Protein AF-A0A371KQ39-F1 (afdb_monomer_lite)

Sequence (177 aa):
FTDAGMAIGRGLGEDGTPTSEPMRIPPHLLPFHVGRFAKSGAGKSVALENDALSLYDQTNGPVFIIDSKGGNFPENYMRAHAKRFGTDDLEENVLHFSVPDILPGFAFFDITPALEDGVRRVDAIQDKADHYEELIKLVMGPERYEDAIASPTLIKYLIKAMYDEEYGLENGHFRQD

Structure (mmCIF, N/CA/C/O backbone):
data_AF-A0A371KQ39-F1
#
_entry.id   AF-A0A371KQ39-F1
#
loop_
_atom_site.group_PDB
_atom_site.id
_atom_site.type_symbol
_atom_site.label_atom_id
_atom_site.label_alt_id
_atom_site.label_comp_id
_atom_site.label_asym_id
_atom_site.label_entity_id
_atom_site.label_seq_id
_atom_site.pdbx_PDB_ins_code
_atom_site.Cartn_x
_atom_site.Cartn_y
_atom_site.Cartn_z
_atom_site.occupancy
_atom_site.B_iso_or_equiv
_atom_site.auth_seq_id
_atom_site.auth_comp_id
_atom_site.auth_asym_id
_atom_site.auth_atom_id
_atom_site.pdbx_PDB_model_num
ATOM 1 N N . PHE A 1 1 ? 16.339 -14.442 -11.671 1.00 63.28 1 PHE A N 1
ATOM 2 C CA . PHE A 1 1 ? 15.797 -13.067 -11.776 1.00 63.28 1 PHE A CA 1
ATOM 3 C C . PHE A 1 1 ? 15.507 -12.664 -13.228 1.00 63.28 1 PHE A C 1
ATOM 5 O O . PHE A 1 1 ? 15.501 -11.477 -13.520 1.00 63.28 1 PHE A O 1
ATOM 12 N N . THR A 1 2 ? 15.269 -13.600 -14.152 1.00 60.72 2 THR A N 1
ATOM 13 C CA . THR A 1 2 ? 15.019 -13.300 -15.582 1.00 60.72 2 THR A CA 1
ATOM 14 C C . THR A 1 2 ? 13.705 -13.893 -16.097 1.00 60.72 2 THR A C 1
ATOM 16 O O . THR A 1 2 ? 13.354 -13.667 -17.247 1.00 60.72 2 THR A O 1
ATOM 19 N N . ASP A 1 3 ? 12.982 -14.625 -15.246 1.00 76.38 3 ASP A N 1
ATOM 20 C CA . ASP A 1 3 ? 11.687 -15.248 -15.549 1.00 76.38 3 ASP A CA 1
ATOM 21 C C . ASP A 1 3 ? 10.531 -14.322 -15.127 1.00 76.38 3 ASP A C 1
ATOM 23 O O . ASP A 1 3 ? 10.765 -13.160 -14.813 1.00 76.38 3 ASP A O 1
ATOM 27 N N . ALA A 1 4 ? 9.286 -14.803 -15.080 1.00 86.94 4 ALA A N 1
ATOM 28 C CA . ALA A 1 4 ? 8.119 -14.001 -14.693 1.00 86.94 4 ALA A CA 1
ATOM 29 C C . ALA A 1 4 ? 8.259 -13.311 -13.316 1.00 86.94 4 ALA A C 1
ATOM 31 O O . ALA A 1 4 ? 8.955 -13.793 -12.418 1.00 86.94 4 ALA A O 1
ATOM 32 N N . GLY A 1 5 ? 7.556 -12.187 -13.145 1.00 92.31 5 GLY A N 1
ATOM 33 C CA . GLY A 1 5 ? 7.478 -11.436 -11.890 1.00 92.31 5 GLY A CA 1
ATOM 34 C C . GLY A 1 5 ? 7.691 -9.929 -12.049 1.00 92.31 5 GLY A C 1
ATOM 35 O O . GLY A 1 5 ? 7.686 -9.392 -13.163 1.00 92.31 5 GLY A O 1
ATOM 36 N N . MET A 1 6 ? 7.905 -9.252 -10.917 1.00 95.56 6 MET A N 1
ATOM 37 C CA . MET A 1 6 ? 8.011 -7.792 -10.838 1.00 95.56 6 MET A CA 1
ATOM 38 C C . MET A 1 6 ? 9.330 -7.298 -11.430 1.00 95.56 6 MET A C 1
ATOM 40 O O . MET A 1 6 ? 10.397 -7.605 -10.899 1.00 95.56 6 MET A O 1
ATOM 44 N N . ALA A 1 7 ? 9.270 -6.527 -12.512 1.00 95.19 7 ALA A N 1
ATOM 45 C CA . ALA A 1 7 ? 10.435 -5.968 -13.187 1.00 95.19 7 ALA A CA 1
ATOM 46 C C . ALA A 1 7 ? 11.013 -4.783 -12.404 1.00 95.19 7 ALA A C 1
ATOM 48 O O . ALA A 1 7 ? 10.353 -3.765 -12.260 1.00 95.19 7 ALA A O 1
ATOM 49 N N . ILE A 1 8 ? 12.271 -4.885 -11.969 1.00 92.94 8 ILE A N 1
ATOM 50 C CA . ILE A 1 8 ? 12.935 -3.854 -11.147 1.00 92.94 8 ILE A CA 1
ATOM 51 C C . ILE A 1 8 ? 13.890 -2.947 -11.938 1.00 92.94 8 ILE A C 1
ATOM 53 O O . ILE A 1 8 ? 14.418 -1.979 -11.389 1.00 92.94 8 ILE A O 1
ATOM 57 N N . GLY A 1 9 ? 14.119 -3.256 -13.216 1.00 91.50 9 GLY A N 1
ATOM 58 C CA . GLY A 1 9 ? 15.015 -2.524 -14.111 1.00 91.50 9 GLY A CA 1
ATOM 59 C C . GLY A 1 9 ? 15.760 -3.457 -15.062 1.00 91.50 9 GLY A C 1
ATOM 60 O O . GLY A 1 9 ? 15.581 -4.670 -15.018 1.00 91.50 9 GLY A O 1
ATOM 61 N N . ARG A 1 10 ? 16.603 -2.900 -15.932 1.00 91.94 10 ARG A N 1
ATOM 62 C CA . ARG A 1 10 ? 17.526 -3.678 -16.773 1.00 91.94 10 ARG A CA 1
ATOM 63 C C . ARG A 1 10 ? 18.893 -3.707 -16.104 1.00 91.94 10 ARG A C 1
ATOM 65 O O . ARG A 1 10 ? 19.334 -2.683 -15.585 1.00 91.94 10 ARG A O 1
ATOM 72 N N . GLY A 1 11 ? 19.537 -4.871 -16.105 1.00 89.25 11 GLY A N 1
ATOM 73 C CA . GLY A 1 11 ? 20.931 -4.967 -15.685 1.00 89.25 11 GLY A CA 1
ATOM 74 C C . GLY A 1 11 ? 21.816 -4.205 -16.667 1.00 89.25 11 GLY A C 1
ATOM 75 O O . GLY A 1 11 ? 21.416 -3.992 -17.810 1.00 89.25 11 GLY A O 1
ATOM 76 N N . LEU A 1 12 ? 23.003 -3.792 -16.235 1.00 92.19 12 LEU A N 1
ATOM 77 C CA . LEU A 1 12 ? 24.011 -3.217 -17.124 1.00 92.19 12 LEU A CA 1
ATOM 78 C C . LEU A 1 12 ? 25.116 -4.253 -17.335 1.00 92.19 12 LEU A C 1
ATOM 80 O O . LEU A 1 12 ? 25.619 -4.816 -16.361 1.00 92.19 12 LEU A O 1
ATOM 84 N N . GLY A 1 13 ? 25.451 -4.523 -18.597 1.00 85.62 13 GLY A N 1
ATOM 85 C CA . GLY A 1 13 ? 26.606 -5.331 -18.977 1.00 85.62 13 GLY A CA 1
ATOM 86 C C . GLY A 1 13 ? 27.928 -4.619 -18.684 1.00 85.62 13 GLY A C 1
ATOM 87 O O . GLY A 1 13 ? 27.950 -3.458 -18.272 1.00 85.62 13 GLY A O 1
ATOM 88 N N . GLU A 1 14 ? 29.047 -5.307 -18.916 1.00 87.25 14 GLU A N 1
ATOM 89 C CA . GLU A 1 14 ? 30.395 -4.757 -18.678 1.00 87.25 14 GLU A CA 1
ATOM 90 C C . GLU A 1 14 ? 30.692 -3.499 -19.511 1.00 87.25 14 GLU A C 1
ATOM 92 O O . GLU A 1 14 ? 31.458 -2.635 -19.091 1.00 87.25 14 GLU A O 1
ATOM 97 N N . ASP A 1 15 ? 30.051 -3.366 -20.668 1.00 91.88 15 ASP A N 1
ATOM 98 C CA . ASP A 1 15 ? 30.133 -2.212 -21.566 1.00 91.88 15 ASP A CA 1
ATOM 99 C C . ASP A 1 15 ? 29.104 -1.109 -21.242 1.00 91.88 15 ASP A C 1
ATOM 101 O O . ASP A 1 15 ? 28.996 -0.117 -21.964 1.00 91.88 15 ASP A O 1
ATOM 105 N N . GLY A 1 16 ? 28.333 -1.272 -20.163 1.00 90.06 16 GLY A N 1
ATOM 106 C CA . GLY A 1 16 ? 27.255 -0.367 -19.778 1.00 90.06 16 GLY A CA 1
ATOM 107 C C . GLY A 1 16 ? 25.990 -0.500 -20.629 1.00 90.06 16 GLY A C 1
ATOM 108 O O . GLY A 1 16 ? 25.068 0.300 -20.460 1.00 90.06 16 GLY A O 1
ATOM 109 N N . THR A 1 17 ? 25.904 -1.487 -21.528 1.00 93.50 17 THR A N 1
ATOM 110 C CA . THR A 1 17 ? 24.680 -1.725 -22.297 1.00 93.50 17 THR A CA 1
ATOM 111 C C . THR A 1 17 ? 23.607 -2.377 -21.420 1.00 93.50 17 THR A C 1
ATOM 113 O O . THR A 1 17 ? 23.896 -3.307 -20.660 1.00 93.50 17 THR A O 1
ATOM 116 N N . PRO A 1 18 ? 22.348 -1.904 -21.472 1.00 92.75 18 PRO A N 1
ATOM 117 C CA . PRO A 1 18 ? 21.262 -2.552 -20.754 1.00 92.75 18 PRO A CA 1
ATOM 118 C C . PRO A 1 18 ? 20.985 -3.962 -21.280 1.0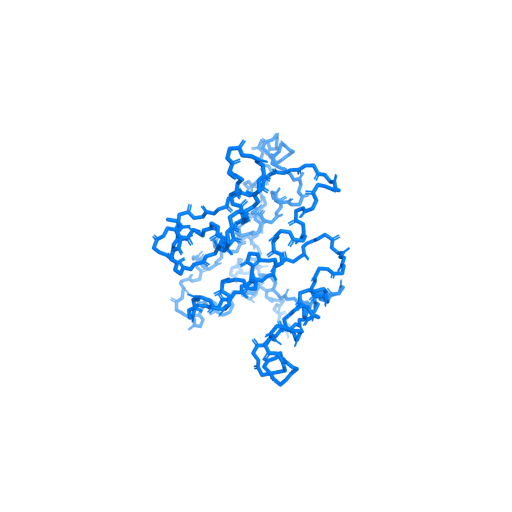0 92.75 18 PRO A C 1
ATOM 120 O O . PRO A 1 18 ? 20.956 -4.187 -22.490 1.00 92.75 18 PRO A O 1
ATOM 123 N N . THR A 1 19 ? 20.681 -4.896 -20.381 1.00 90.19 19 THR A N 1
ATOM 124 C CA . THR A 1 19 ? 20.224 -6.242 -20.745 1.00 90.19 19 THR A CA 1
ATOM 125 C C . THR A 1 19 ? 18.968 -6.185 -21.617 1.00 90.19 19 THR A C 1
ATOM 127 O O . THR A 1 19 ? 18.122 -5.295 -21.459 1.00 90.19 19 THR A O 1
ATOM 130 N N . SER A 1 20 ? 18.821 -7.151 -22.532 1.00 88.56 20 SER A N 1
ATOM 131 C CA . SER A 1 20 ? 17.666 -7.254 -23.441 1.00 88.56 20 SER A CA 1
ATOM 132 C C . SER A 1 20 ? 16.349 -7.490 -22.702 1.00 88.56 20 SER A C 1
ATOM 134 O O . SER A 1 20 ? 15.322 -6.950 -23.110 1.00 88.56 20 SER A O 1
ATOM 136 N N . GLU A 1 21 ? 16.404 -8.200 -21.578 1.00 89.12 21 GLU A N 1
ATOM 137 C CA . GLU A 1 21 ? 15.277 -8.430 -20.680 1.00 89.12 21 GLU A CA 1
ATOM 138 C C . GLU A 1 21 ? 15.481 -7.721 -19.337 1.00 89.12 21 GLU A C 1
ATOM 140 O O . GLU A 1 21 ? 16.623 -7.572 -18.879 1.00 89.12 21 GLU A O 1
ATOM 145 N N . PRO A 1 22 ? 14.401 -7.261 -18.685 1.00 91.88 22 PRO A N 1
ATOM 146 C CA . PRO A 1 22 ? 14.493 -6.702 -17.349 1.00 91.88 22 PRO A CA 1
ATOM 147 C C . PRO A 1 22 ? 14.792 -7.793 -16.314 1.00 91.88 22 PRO A C 1
ATOM 149 O O . PRO A 1 22 ? 14.323 -8.927 -16.407 1.00 91.88 22 PRO A O 1
ATOM 152 N N . MET A 1 23 ? 15.522 -7.410 -15.272 1.00 93.19 23 MET A N 1
ATOM 153 C CA . MET A 1 23 ? 15.632 -8.192 -14.051 1.00 93.19 23 MET A CA 1
ATOM 154 C C . MET A 1 23 ? 14.300 -8.163 -13.303 1.00 93.19 23 MET A C 1
ATOM 156 O O . MET A 1 23 ? 13.664 -7.111 -13.187 1.00 93.19 23 MET A O 1
ATOM 160 N N . ARG A 1 24 ? 13.887 -9.316 -12.780 1.00 94.25 24 ARG A N 1
ATOM 161 C CA . ARG A 1 24 ? 12.581 -9.521 -12.154 1.00 94.25 24 ARG A CA 1
ATOM 162 C C . ARG A 1 24 ? 12.684 -10.239 -10.819 1.00 94.25 24 ARG A C 1
ATOM 164 O O . ARG A 1 24 ? 13.401 -11.237 -10.708 1.00 94.25 24 ARG A O 1
ATOM 171 N N . ILE A 1 25 ? 11.935 -9.755 -9.831 1.00 94.38 25 ILE A N 1
ATOM 172 C CA . ILE A 1 25 ? 11.696 -10.456 -8.566 1.00 94.38 25 ILE A CA 1
ATOM 173 C C . ILE A 1 25 ? 10.601 -11.504 -8.813 1.00 94.38 25 ILE A C 1
ATOM 175 O O . ILE A 1 25 ? 9.491 -11.129 -9.201 1.00 94.38 25 ILE A O 1
ATOM 179 N N . PRO A 1 26 ? 10.890 -12.802 -8.618 1.00 93.62 26 PRO A N 1
ATOM 180 C CA . PRO A 1 26 ? 9.942 -13.863 -8.927 1.00 93.62 26 PRO A CA 1
ATOM 181 C C . PRO A 1 26 ? 8.759 -13.876 -7.941 1.00 93.62 26 PRO A C 1
ATOM 183 O O . PRO A 1 26 ? 8.940 -13.525 -6.771 1.00 93.62 26 PRO A O 1
ATOM 186 N N . PRO A 1 27 ? 7.566 -14.349 -8.358 1.00 92.62 27 PRO A N 1
ATOM 187 C CA . PRO A 1 27 ? 6.350 -14.279 -7.547 1.00 92.62 27 PRO A CA 1
ATOM 188 C C . PRO A 1 27 ? 6.466 -14.903 -6.156 1.00 92.62 27 PRO A C 1
ATOM 190 O O . PRO A 1 27 ? 5.963 -14.340 -5.192 1.00 92.62 27 PRO A O 1
ATOM 193 N N . HIS A 1 28 ? 7.189 -16.018 -6.022 1.00 91.81 28 HIS A N 1
ATOM 194 C CA . HIS A 1 28 ? 7.377 -16.695 -4.734 1.00 91.81 28 HIS A CA 1
ATOM 195 C C . HIS A 1 28 ? 8.197 -15.882 -3.716 1.00 91.81 28 HIS A C 1
ATOM 197 O O . HIS A 1 28 ? 8.205 -16.229 -2.539 1.00 91.81 28 HIS A O 1
ATOM 203 N N . LEU A 1 29 ? 8.881 -14.814 -4.148 1.00 94.06 29 LEU A N 1
ATOM 204 C CA . LEU A 1 29 ? 9.609 -13.905 -3.261 1.00 94.06 29 LEU A CA 1
ATOM 205 C C . LEU A 1 29 ? 8.830 -12.628 -2.917 1.00 94.06 29 LEU A C 1
ATOM 207 O O . LEU A 1 29 ? 9.181 -11.955 -1.953 1.00 94.06 29 LEU A O 1
ATOM 211 N N . LEU A 1 30 ? 7.766 -12.293 -3.654 1.00 92.69 30 LEU A N 1
ATOM 212 C CA . LEU A 1 30 ? 6.961 -11.091 -3.396 1.00 92.69 30 LEU A CA 1
ATOM 213 C C . LEU A 1 30 ? 6.287 -11.065 -2.006 1.00 92.69 30 LEU A C 1
ATOM 215 O O . LEU A 1 30 ? 6.197 -9.975 -1.437 1.00 92.69 30 LEU A O 1
ATOM 219 N N . PRO A 1 31 ? 5.886 -12.206 -1.399 1.00 94.19 31 PRO A N 1
ATOM 220 C CA . PRO A 1 31 ? 5.369 -12.220 -0.030 1.00 94.19 31 PRO A CA 1
ATOM 221 C C . PRO A 1 31 ? 6.365 -11.758 1.043 1.00 94.19 31 PRO A C 1
ATOM 223 O O . PRO A 1 31 ? 5.941 -11.435 2.145 1.00 94.19 31 PRO A O 1
ATOM 226 N N . PHE A 1 32 ? 7.669 -11.696 0.746 1.00 95.19 32 PHE A N 1
ATOM 227 C CA . PHE A 1 32 ? 8.685 -11.200 1.687 1.00 95.19 32 PHE A CA 1
ATOM 228 C C . PHE A 1 32 ? 8.832 -9.672 1.693 1.00 95.19 32 PHE A C 1
ATOM 230 O O . PHE A 1 32 ? 9.701 -9.151 2.389 1.00 95.19 32 PHE A O 1
ATOM 237 N N . HIS A 1 33 ? 7.962 -8.965 0.963 1.00 92.56 33 HIS A N 1
ATOM 238 C CA . HIS A 1 33 ? 7.931 -7.511 0.812 1.00 92.56 33 HIS A CA 1
ATOM 239 C C . HIS A 1 33 ? 9.173 -6.920 0.123 1.00 92.56 33 HIS A C 1
ATOM 241 O O . HIS A 1 33 ? 10.288 -7.430 0.193 1.00 92.56 33 HIS A O 1
ATOM 247 N N . VAL A 1 34 ? 8.979 -5.799 -0.575 1.00 91.94 34 VAL A N 1
ATOM 248 C CA . VAL A 1 34 ? 10.051 -5.093 -1.287 1.00 91.94 34 VAL A CA 1
ATOM 249 C C . VAL A 1 34 ? 10.041 -3.628 -0.876 1.00 91.94 34 VAL A C 1
ATOM 251 O O . VAL A 1 34 ? 9.014 -2.960 -0.950 1.00 91.94 34 VAL A O 1
ATOM 254 N N . GLY A 1 35 ? 11.199 -3.124 -0.450 1.00 93.62 35 GLY A N 1
ATOM 255 C CA . GLY A 1 35 ? 11.390 -1.720 -0.094 1.00 93.62 35 GLY A CA 1
ATOM 256 C C . GLY A 1 35 ? 12.200 -0.970 -1.150 1.00 93.62 35 GLY A C 1
ATOM 257 O O . GLY A 1 35 ? 13.293 -1.401 -1.516 1.00 93.62 35 GLY A O 1
ATOM 258 N N . ARG A 1 36 ? 11.699 0.187 -1.604 1.00 92.38 36 ARG A N 1
ATOM 259 C CA . ARG A 1 36 ? 12.414 1.096 -2.515 1.00 92.38 36 ARG A CA 1
ATOM 260 C C . ARG A 1 36 ? 12.684 2.433 -1.830 1.00 92.38 36 ARG A C 1
ATOM 262 O O . ARG A 1 36 ? 11.773 3.223 -1.593 1.00 92.38 36 ARG A O 1
ATOM 269 N N . PHE A 1 37 ? 13.958 2.723 -1.580 1.00 93.69 37 PHE A N 1
ATOM 270 C CA . PHE A 1 37 ? 14.392 3.928 -0.871 1.00 93.69 37 PHE A CA 1
ATOM 271 C C . PHE A 1 37 ? 15.183 4.848 -1.796 1.00 93.69 37 PHE A C 1
ATOM 273 O O . PHE A 1 37 ? 16.155 4.435 -2.419 1.00 93.69 37 PHE A O 1
ATOM 280 N N . ALA A 1 38 ? 14.771 6.111 -1.883 1.00 91.50 38 ALA A N 1
ATOM 281 C CA . ALA A 1 38 ? 15.504 7.149 -2.604 1.00 91.50 38 ALA A CA 1
ATOM 282 C C . ALA A 1 38 ? 15.029 8.546 -2.177 1.00 91.50 38 ALA A C 1
ATOM 284 O O . ALA A 1 38 ? 13.961 8.696 -1.576 1.00 91.50 38 ALA A O 1
ATOM 285 N N . LYS A 1 39 ? 15.775 9.593 -2.542 1.00 92.44 39 LYS A N 1
ATOM 286 C CA . LYS A 1 39 ? 15.379 10.995 -2.309 1.00 92.44 39 LYS A CA 1
ATOM 287 C C . LYS A 1 39 ? 14.216 11.428 -3.218 1.00 92.44 39 LYS A C 1
ATOM 289 O O . LYS A 1 39 ? 13.807 10.709 -4.135 1.00 92.44 39 LYS A O 1
ATOM 294 N N . SER A 1 40 ? 13.614 12.582 -2.935 1.00 88.00 40 SER A N 1
ATOM 295 C CA . SER A 1 40 ? 12.650 13.220 -3.847 1.00 88.00 40 SER A CA 1
ATOM 296 C C . SER A 1 40 ? 13.318 13.550 -5.185 1.00 88.00 40 SER A C 1
ATOM 298 O O . SER A 1 40 ? 14.496 13.888 -5.213 1.00 88.00 40 SER A O 1
ATOM 300 N N . GLY A 1 41 ? 12.587 13.400 -6.292 1.00 88.38 41 GLY A N 1
ATOM 301 C CA . GLY A 1 41 ? 13.122 13.596 -7.647 1.00 88.38 41 GLY A CA 1
ATOM 302 C C . GLY A 1 41 ? 13.917 12.413 -8.216 1.00 88.38 41 GLY A C 1
ATOM 303 O O . GLY A 1 41 ? 14.159 12.376 -9.413 1.00 88.38 41 GLY A O 1
ATOM 304 N N . ALA A 1 42 ? 14.247 11.394 -7.415 1.00 92.44 42 ALA A N 1
ATOM 305 C CA . ALA A 1 42 ? 15.012 10.223 -7.865 1.00 92.44 42 ALA A CA 1
ATOM 306 C C . ALA A 1 42 ? 14.179 9.163 -8.624 1.00 92.44 42 ALA A C 1
ATOM 308 O O . ALA A 1 42 ? 14.600 8.018 -8.741 1.00 92.44 42 ALA A O 1
ATOM 309 N N . GLY A 1 43 ? 12.969 9.506 -9.080 1.00 91.12 43 GLY A N 1
ATOM 310 C CA . GLY A 1 43 ? 12.146 8.610 -9.902 1.00 91.12 43 GLY A CA 1
ATOM 311 C C . GLY A 1 43 ? 11.411 7.482 -9.166 1.00 91.12 43 GLY A C 1
ATOM 312 O O . GLY A 1 43 ? 10.949 6.556 -9.821 1.00 91.12 43 GLY A O 1
ATOM 313 N N . LYS A 1 44 ? 11.249 7.539 -7.833 1.00 92.38 44 LYS A N 1
ATOM 314 C CA . LYS A 1 44 ? 10.516 6.499 -7.071 1.00 92.38 44 LYS A CA 1
ATOM 315 C C . LYS A 1 44 ? 9.112 6.223 -7.614 1.00 92.38 44 LYS A C 1
ATOM 317 O O . LYS A 1 44 ? 8.747 5.064 -7.743 1.00 92.38 44 LYS A O 1
ATOM 322 N N . SER A 1 45 ? 8.361 7.281 -7.924 1.00 91.06 45 SER A N 1
ATOM 323 C CA . SER A 1 45 ? 6.997 7.175 -8.450 1.00 91.06 45 SER A CA 1
ATOM 324 C C . SER A 1 45 ? 6.978 6.430 -9.784 1.00 91.06 45 SER A C 1
ATOM 326 O O . SER A 1 45 ? 6.322 5.408 -9.912 1.00 91.06 45 SER A O 1
ATOM 328 N N . VAL A 1 46 ? 7.820 6.852 -10.728 1.00 92.81 46 VAL A N 1
ATOM 329 C CA . VAL A 1 46 ? 7.959 6.184 -12.030 1.00 92.81 46 VAL A CA 1
ATOM 330 C C . VAL A 1 46 ? 8.370 4.719 -11.867 1.00 92.81 46 VAL A C 1
ATOM 332 O O . VAL A 1 46 ? 7.869 3.847 -12.569 1.00 92.81 46 VAL A O 1
ATOM 335 N N . ALA A 1 47 ? 9.277 4.418 -10.937 1.00 93.69 47 ALA A N 1
ATOM 336 C CA . ALA A 1 47 ? 9.682 3.042 -10.683 1.00 93.69 47 ALA A CA 1
ATOM 337 C C . ALA A 1 47 ? 8.523 2.193 -10.133 1.00 93.69 47 ALA A C 1
ATOM 339 O O . ALA A 1 47 ? 8.307 1.096 -10.628 1.00 93.69 47 ALA A O 1
ATOM 340 N N . LEU A 1 48 ? 7.742 2.724 -9.187 1.00 93.50 48 LEU A N 1
ATOM 341 C CA . LEU A 1 48 ? 6.589 2.028 -8.610 1.00 93.50 48 LEU A CA 1
ATOM 342 C C . LEU A 1 48 ? 5.458 1.809 -9.635 1.00 93.50 48 LEU A C 1
ATOM 344 O O . LEU A 1 48 ? 4.833 0.754 -9.624 1.00 93.50 48 LEU A O 1
ATOM 348 N N . GLU A 1 49 ? 5.225 2.755 -10.553 1.00 94.75 49 GLU A N 1
ATOM 349 C CA . GLU A 1 49 ? 4.300 2.562 -11.684 1.00 94.75 49 GLU A CA 1
ATOM 350 C C . GLU A 1 49 ? 4.739 1.372 -12.555 1.00 94.75 49 GLU A C 1
ATOM 352 O O . GLU A 1 49 ? 3.930 0.510 -12.892 1.00 94.75 49 GLU A O 1
ATOM 357 N N . ASN A 1 50 ? 6.034 1.277 -12.878 1.00 95.06 50 ASN A N 1
ATOM 358 C CA . ASN A 1 50 ? 6.576 0.153 -13.649 1.00 95.06 50 ASN A CA 1
ATOM 359 C C . ASN A 1 50 ? 6.507 -1.176 -12.884 1.00 95.06 50 ASN A C 1
ATOM 361 O O . ASN A 1 50 ? 6.173 -2.203 -13.483 1.00 95.06 50 ASN A O 1
ATOM 365 N N . ASP A 1 51 ? 6.791 -1.146 -11.579 1.00 95.25 51 ASP A N 1
ATOM 366 C CA . ASP A 1 51 ? 6.663 -2.294 -10.684 1.00 95.25 51 ASP A CA 1
ATOM 367 C C . ASP A 1 51 ? 5.211 -2.828 -10.765 1.00 95.25 51 ASP A C 1
ATOM 369 O O . ASP A 1 51 ? 5.004 -3.991 -11.121 1.00 95.25 51 ASP A O 1
ATOM 373 N N . ALA A 1 52 ? 4.205 -1.960 -10.588 1.00 95.75 52 ALA A N 1
ATOM 374 C CA . ALA A 1 52 ? 2.782 -2.306 -10.667 1.00 95.75 52 ALA A CA 1
ATOM 375 C C . ALA A 1 52 ? 2.349 -2.844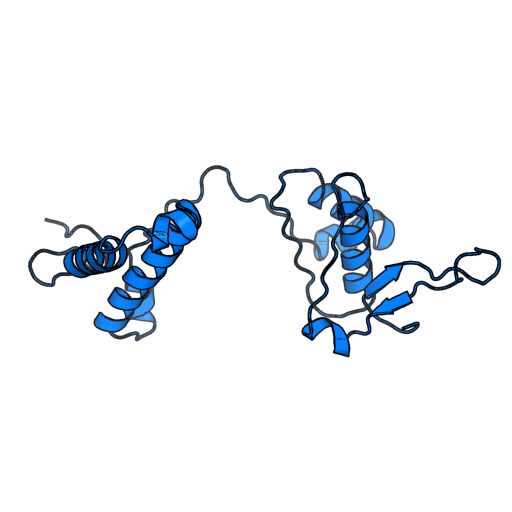 -12.043 1.00 95.75 52 ALA A C 1
ATOM 377 O O . ALA A 1 52 ? 1.713 -3.894 -12.119 1.00 95.75 52 ALA A O 1
ATOM 378 N N . LEU A 1 53 ? 2.743 -2.184 -13.139 1.00 97.00 53 LEU A N 1
ATOM 379 C CA . LEU A 1 53 ? 2.431 -2.646 -14.500 1.00 97.00 53 LEU A CA 1
ATOM 380 C C . LEU A 1 53 ? 3.037 -4.023 -14.784 1.00 97.00 53 LEU A C 1
ATOM 382 O O . LEU A 1 53 ? 2.437 -4.841 -15.472 1.00 97.00 53 LEU A O 1
ATOM 386 N N . SER A 1 54 ? 4.245 -4.285 -14.283 1.00 95.88 54 SER A N 1
ATOM 387 C CA . SER A 1 54 ? 4.889 -5.586 -14.459 1.00 95.88 54 SER A CA 1
ATOM 388 C C . SER A 1 54 ? 4.256 -6.682 -13.605 1.00 95.88 54 SER A C 1
ATOM 390 O O . SER A 1 54 ? 4.209 -7.823 -14.049 1.00 95.88 54 SER A O 1
ATOM 392 N N . LEU A 1 55 ? 3.757 -6.346 -12.412 1.00 95.56 55 LEU A N 1
ATOM 393 C CA . LEU A 1 55 ? 3.010 -7.272 -11.565 1.00 95.56 55 LEU A CA 1
ATOM 394 C C . LEU A 1 55 ? 1.683 -7.657 -12.211 1.00 95.56 55 LEU A C 1
ATOM 396 O O . LEU A 1 55 ? 1.389 -8.846 -12.284 1.00 95.56 55 LEU A O 1
ATOM 400 N N . TYR A 1 56 ? 0.938 -6.678 -12.725 1.00 96.44 56 TYR A N 1
ATOM 401 C CA . TYR A 1 56 ? -0.316 -6.916 -13.440 1.00 96.44 56 TYR A CA 1
ATOM 402 C C . TYR A 1 56 ? -0.118 -7.841 -14.652 1.00 96.44 56 TYR A C 1
ATOM 404 O O . TYR A 1 56 ? -0.862 -8.789 -14.850 1.00 96.44 56 TYR A O 1
ATOM 412 N N . ASP A 1 57 ? 0.952 -7.619 -15.417 1.00 95.44 57 ASP A N 1
ATOM 413 C CA . ASP A 1 57 ? 1.275 -8.399 -16.619 1.00 95.44 57 ASP A CA 1
ATOM 414 C C . ASP A 1 57 ? 1.758 -9.833 -16.328 1.00 95.44 57 ASP A C 1
ATOM 416 O O . ASP A 1 57 ? 1.654 -10.718 -17.171 1.00 95.44 57 ASP A O 1
ATOM 420 N N . GLN A 1 58 ? 2.375 -10.066 -15.167 1.00 94.56 58 GLN A N 1
ATOM 421 C CA . GLN A 1 58 ? 3.145 -11.294 -14.907 1.00 94.56 58 GLN A CA 1
ATOM 422 C C . GLN A 1 58 ? 2.617 -12.120 -13.734 1.00 94.56 58 GLN 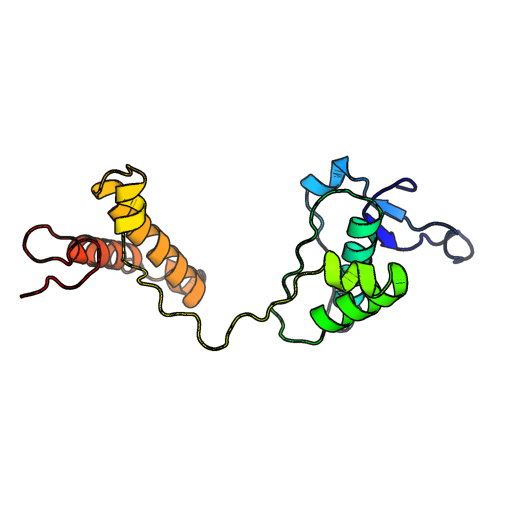A C 1
ATOM 424 O O . GLN A 1 58 ? 3.195 -13.160 -13.403 1.00 94.56 58 GLN A O 1
ATOM 429 N N . THR A 1 59 ? 1.567 -11.654 -13.064 1.00 92.12 59 THR A N 1
ATOM 430 C CA . THR A 1 59 ? 0.959 -12.329 -11.918 1.00 92.12 59 THR A CA 1
ATOM 431 C C . THR A 1 59 ? -0.560 -12.231 -11.998 1.00 92.12 59 THR A C 1
ATOM 433 O O . THR A 1 59 ? -1.094 -11.298 -12.578 1.00 92.12 59 THR A O 1
ATOM 436 N N . ASN A 1 60 ? -1.260 -13.182 -11.379 1.00 90.69 60 ASN A N 1
ATOM 437 C CA . ASN A 1 60 ? -2.729 -13.224 -11.381 1.00 90.69 60 ASN A CA 1
ATOM 438 C C . ASN A 1 60 ? -3.349 -12.545 -10.145 1.00 90.69 60 ASN A C 1
ATOM 440 O O . ASN A 1 60 ? -4.549 -12.660 -9.910 1.00 90.69 60 ASN A O 1
ATOM 444 N N . GLY A 1 61 ? -2.521 -11.945 -9.285 1.00 89.62 61 GLY A N 1
ATOM 445 C CA . GLY A 1 61 ? -2.968 -11.323 -8.043 1.00 89.62 61 GLY A CA 1
ATOM 446 C C . GLY A 1 61 ? -3.383 -9.866 -8.262 1.00 89.62 61 GLY A C 1
ATOM 447 O O . GLY A 1 61 ? -2.815 -9.203 -9.130 1.00 89.62 61 GLY A O 1
ATOM 448 N N . PRO A 1 62 ? -4.326 -9.337 -7.464 1.00 93.50 62 PRO A N 1
ATOM 449 C CA . PRO A 1 62 ? -4.676 -7.925 -7.530 1.00 93.50 62 PRO A CA 1
ATOM 450 C C . PRO A 1 62 ? -3.480 -7.048 -7.141 1.00 93.50 62 PRO A C 1
ATOM 452 O O . PRO A 1 62 ? -2.732 -7.364 -6.211 1.00 93.50 62 PRO A O 1
ATOM 455 N N . VAL A 1 63 ? -3.330 -5.914 -7.827 1.00 94.75 63 VAL A N 1
ATOM 456 C CA . VAL A 1 63 ? -2.310 -4.905 -7.523 1.00 94.75 63 VAL A CA 1
ATOM 457 C C . VAL A 1 63 ? -2.991 -3.694 -6.901 1.00 94.75 63 VAL A C 1
ATOM 459 O O . VAL A 1 63 ? -3.768 -3.003 -7.554 1.00 94.75 63 VAL A O 1
ATOM 462 N N . PHE A 1 64 ? -2.680 -3.423 -5.635 1.00 93.69 64 PHE A N 1
ATOM 463 C CA . PHE A 1 64 ? -3.179 -2.247 -4.928 1.00 93.69 64 PHE A CA 1
ATOM 464 C C . PHE A 1 64 ? -2.145 -1.126 -4.968 1.00 93.69 64 PHE A C 1
ATOM 466 O O . PHE A 1 64 ? -0.990 -1.312 -4.582 1.00 93.69 64 PHE A O 1
ATOM 473 N N . ILE A 1 65 ? -2.581 0.052 -5.405 1.00 92.06 65 ILE A N 1
ATOM 474 C CA . ILE A 1 65 ? -1.782 1.275 -5.423 1.00 92.06 65 ILE A CA 1
ATOM 475 C C . ILE A 1 65 ? -2.431 2.264 -4.462 1.00 92.06 65 ILE A C 1
ATOM 477 O O . ILE A 1 65 ? -3.600 2.606 -4.616 1.00 92.06 65 ILE A O 1
ATOM 481 N N . ILE A 1 66 ? -1.657 2.740 -3.489 1.00 90.56 66 ILE A N 1
ATOM 482 C CA . ILE A 1 66 ? -2.092 3.750 -2.522 1.00 90.56 66 ILE A CA 1
ATOM 483 C C . ILE A 1 66 ? -1.134 4.935 -2.633 1.00 90.56 66 ILE A C 1
ATOM 485 O O . ILE A 1 66 ? 0.031 4.830 -2.246 1.00 90.56 66 ILE A O 1
ATOM 489 N N . ASP A 1 67 ? -1.617 6.058 -3.167 1.00 88.94 67 ASP A N 1
ATOM 490 C CA . ASP A 1 67 ? -0.860 7.311 -3.214 1.00 88.94 67 ASP A CA 1
ATOM 491 C C . ASP A 1 67 ? -1.304 8.244 -2.084 1.00 88.94 67 ASP A C 1
ATOM 493 O O . ASP A 1 67 ? -2.370 8.851 -2.134 1.00 88.94 67 ASP A O 1
ATOM 497 N N . SER A 1 68 ? -0.469 8.371 -1.052 1.00 79.25 68 SER A N 1
ATOM 498 C CA . SER A 1 68 ? -0.707 9.284 0.071 1.00 79.25 68 SER A CA 1
ATOM 499 C C . SER A 1 68 ? -0.192 10.701 -0.173 1.00 79.25 68 SER A C 1
ATOM 501 O O . SER A 1 68 ? -0.469 11.599 0.621 1.00 79.25 68 SER A O 1
ATOM 503 N N . LYS A 1 69 ? 0.599 10.923 -1.231 1.00 74.12 69 LYS A N 1
ATOM 504 C CA . LYS A 1 69 ? 1.312 12.190 -1.423 1.00 74.12 69 LYS A CA 1
ATOM 505 C C . LYS A 1 69 ? 0.446 13.263 -2.084 1.00 74.12 69 LYS A C 1
ATOM 507 O O . LYS A 1 69 ? 0.821 14.431 -2.021 1.00 74.12 69 LYS A O 1
ATOM 512 N N . GLY A 1 70 ? -0.677 12.875 -2.691 1.00 67.31 70 GLY A N 1
ATOM 513 C CA . GLY A 1 70 ? -1.529 13.776 -3.459 1.00 67.31 70 GLY A CA 1
ATOM 514 C C . GLY A 1 70 ? -0.782 14.281 -4.692 1.00 67.31 70 GLY A C 1
ATOM 515 O O . GLY A 1 70 ? -0.157 15.342 -4.676 1.00 67.31 70 GLY A O 1
ATOM 516 N N . GLY A 1 71 ? -0.795 13.494 -5.761 1.00 77.56 71 GLY A N 1
ATOM 517 C CA . GLY A 1 71 ? -0.193 13.856 -7.037 1.00 77.56 71 GLY A CA 1
ATOM 518 C C . GLY A 1 71 ? -0.828 13.091 -8.188 1.00 77.56 71 GLY A C 1
ATOM 519 O O . GLY A 1 71 ? -1.857 12.454 -8.026 1.00 77.56 71 GLY A O 1
ATOM 520 N N . ASN A 1 72 ? -0.178 13.133 -9.351 1.00 85.38 72 ASN A N 1
ATOM 521 C CA . ASN A 1 72 ? -0.713 12.522 -10.571 1.00 85.38 72 ASN A CA 1
ATOM 522 C C . ASN A 1 72 ? -0.364 11.026 -10.704 1.00 85.38 72 ASN A C 1
ATOM 524 O O . ASN A 1 72 ? -0.308 10.510 -11.821 1.00 85.38 72 ASN A O 1
ATOM 528 N N . PHE A 1 73 ? 0.016 10.352 -9.610 1.00 89.25 73 PHE A N 1
ATOM 529 C CA . PHE A 1 73 ? 0.472 8.960 -9.673 1.00 89.25 73 PHE A CA 1
ATOM 530 C C . PHE A 1 73 ? -0.631 8.033 -10.205 1.00 89.25 73 PHE A C 1
ATOM 532 O O . PHE A 1 73 ? -0.354 7.289 -11.151 1.00 89.25 73 PHE A O 1
ATOM 539 N N . PRO A 1 74 ? -1.874 8.073 -9.679 1.00 90.88 74 PRO A N 1
ATOM 540 C CA . PRO A 1 74 ? -2.933 7.201 -10.177 1.00 90.88 74 PRO A CA 1
ATOM 541 C C . PRO A 1 74 ? -3.248 7.453 -11.656 1.00 90.88 74 PRO A C 1
ATOM 543 O O . PRO A 1 74 ? -3.357 6.509 -12.436 1.00 90.88 74 PRO A O 1
ATOM 546 N N . GLU A 1 75 ? -3.314 8.714 -12.090 1.00 92.50 75 GLU A N 1
ATOM 547 C CA . GLU A 1 75 ? -3.587 9.065 -13.486 1.00 92.50 75 GLU A CA 1
ATOM 548 C C . GLU A 1 75 ? -2.459 8.636 -14.423 1.00 92.50 75 GLU A C 1
ATOM 550 O O . GLU A 1 75 ? -2.720 8.179 -15.538 1.00 92.50 75 GLU A O 1
ATOM 555 N N . ASN A 1 76 ? -1.203 8.766 -13.992 1.00 94.56 76 ASN A N 1
ATOM 556 C CA . ASN A 1 76 ? -0.057 8.291 -14.761 1.00 94.56 76 ASN A CA 1
ATOM 557 C C . ASN A 1 76 ? -0.070 6.769 -14.893 1.00 94.56 76 ASN A C 1
ATOM 559 O O . ASN A 1 76 ? 0.129 6.269 -16.002 1.00 94.56 76 ASN A O 1
ATOM 563 N N . TYR A 1 77 ? -0.376 6.045 -13.812 1.00 95.94 77 TYR A N 1
ATOM 564 C CA . TYR A 1 77 ? -0.558 4.599 -13.868 1.00 95.94 77 TYR A CA 1
ATOM 565 C C . TYR A 1 77 ? -1.664 4.221 -14.857 1.00 95.94 77 TYR A C 1
ATOM 567 O O . TYR A 1 77 ? -1.403 3.430 -15.759 1.00 95.94 77 TYR A O 1
ATOM 575 N N . MET A 1 78 ? -2.855 4.828 -14.771 1.00 96.25 78 MET A N 1
ATOM 576 C CA . MET A 1 78 ? -3.964 4.543 -15.695 1.00 96.25 78 MET A CA 1
ATOM 577 C C . MET A 1 78 ? -3.583 4.812 -17.158 1.00 96.25 78 MET A C 1
ATOM 579 O O . MET A 1 78 ? -3.866 4.000 -18.037 1.00 96.25 78 MET A O 1
ATOM 583 N N . ARG A 1 79 ? -2.874 5.915 -17.440 1.00 96.88 79 ARG A N 1
ATOM 584 C CA . ARG A 1 79 ? -2.370 6.223 -18.792 1.00 96.88 79 ARG A CA 1
ATOM 585 C C . ARG A 1 79 ? -1.365 5.184 -19.282 1.00 96.88 79 ARG A C 1
ATOM 587 O O . ARG A 1 79 ? -1.426 4.774 -20.441 1.00 96.88 79 ARG A O 1
ATOM 594 N N . ALA A 1 80 ? -0.432 4.775 -18.428 1.00 97.44 80 ALA A N 1
ATOM 595 C CA . ALA A 1 80 ? 0.574 3.776 -18.768 1.00 97.44 80 ALA A CA 1
ATOM 596 C C . ALA A 1 80 ? -0.044 2.379 -18.945 1.00 97.44 80 ALA A C 1
ATOM 598 O O . ALA A 1 80 ? 0.340 1.652 -19.860 1.00 97.44 80 ALA A O 1
ATOM 599 N N . HIS A 1 81 ? -1.041 2.046 -18.127 1.00 98.06 81 HIS A N 1
ATOM 600 C CA . HIS A 1 81 ? -1.828 0.824 -18.208 1.00 98.06 81 HIS A CA 1
ATOM 601 C C . HIS A 1 81 ? -2.600 0.770 -19.528 1.00 98.06 81 HIS A C 1
ATOM 603 O O . HIS A 1 81 ? -2.362 -0.133 -20.325 1.00 98.06 81 HIS A O 1
ATOM 609 N N . ALA A 1 82 ? -3.398 1.797 -19.845 1.00 98.12 82 ALA A N 1
ATOM 610 C CA . ALA A 1 82 ? -4.108 1.878 -21.122 1.00 98.12 82 ALA A CA 1
ATOM 611 C C . ALA A 1 82 ? -3.163 1.816 -22.327 1.00 98.12 82 ALA A C 1
ATOM 613 O O . ALA A 1 82 ? -3.472 1.197 -23.342 1.00 98.12 82 ALA A O 1
ATOM 614 N N . LYS A 1 83 ? -1.976 2.427 -22.224 1.00 98.19 83 LYS A N 1
ATOM 615 C CA . LYS A 1 83 ? -0.974 2.365 -23.293 1.00 98.19 83 LYS A CA 1
ATOM 616 C C . LYS A 1 83 ? -0.418 0.952 -23.506 1.00 98.19 83 LYS A C 1
ATOM 618 O O . LYS A 1 83 ? -0.036 0.640 -24.635 1.00 98.19 83 LYS A O 1
ATOM 623 N N . ARG A 1 84 ? -0.312 0.144 -22.447 1.00 97.50 84 ARG A N 1
ATOM 624 C CA . ARG A 1 84 ? 0.315 -1.184 -22.472 1.00 97.50 84 ARG A CA 1
ATOM 625 C C . ARG A 1 84 ? -0.681 -2.314 -22.727 1.00 97.50 84 ARG A C 1
ATOM 627 O O . ARG A 1 84 ? -0.342 -3.219 -23.481 1.00 97.50 84 ARG A O 1
ATOM 634 N N . PHE A 1 85 ? -1.866 -2.247 -22.127 1.00 97.88 85 PHE A N 1
ATOM 635 C CA . PHE A 1 85 ? -2.870 -3.317 -22.145 1.00 97.88 85 PHE A CA 1
ATOM 636 C C . PHE A 1 85 ? -4.140 -2.948 -22.928 1.00 97.88 85 PHE A C 1
ATOM 638 O O . PHE A 1 85 ? -4.877 -3.832 -23.344 1.00 97.88 85 PHE A O 1
ATOM 645 N N . GLY A 1 86 ? -4.343 -1.661 -23.231 1.00 98.38 86 GLY A N 1
ATOM 646 C CA . GLY A 1 86 ? -5.513 -1.155 -23.952 1.00 98.38 86 GLY A CA 1
ATOM 647 C C . GLY A 1 86 ? -6.487 -0.401 -23.046 1.00 98.38 86 GLY A C 1
ATOM 648 O O . GLY A 1 86 ? -6.471 -0.546 -21.827 1.00 98.38 86 GLY A O 1
ATOM 649 N N . THR A 1 87 ? -7.322 0.450 -23.645 1.00 98.06 87 THR A N 1
ATOM 650 C CA . THR A 1 87 ? -8.353 1.212 -22.918 1.00 98.06 87 THR A CA 1
ATOM 651 C C . THR A 1 87 ? -9.466 0.319 -22.391 1.00 98.06 87 THR A C 1
ATOM 653 O O . THR A 1 87 ? -9.928 0.548 -21.284 1.00 98.06 87 THR A O 1
ATOM 656 N N . ASP A 1 88 ? -9.837 -0.715 -23.144 1.00 98.50 88 ASP A N 1
ATOM 657 C CA . ASP A 1 88 ? -10.893 -1.649 -22.744 1.00 98.50 88 ASP A CA 1
ATOM 658 C C . ASP A 1 88 ? -10.469 -2.429 -21.487 1.00 98.50 88 ASP A C 1
ATOM 660 O O . ASP A 1 88 ? -11.236 -2.539 -20.536 1.00 98.50 88 ASP A O 1
ATOM 664 N N . ASP A 1 89 ? -9.203 -2.868 -21.438 1.00 98.19 89 ASP A N 1
ATOM 665 C CA . ASP A 1 89 ? -8.625 -3.534 -20.263 1.00 98.19 89 ASP A CA 1
ATOM 666 C C . ASP A 1 89 ? -8.571 -2.601 -19.045 1.00 98.19 89 ASP A C 1
ATOM 668 O O . ASP A 1 89 ? -8.912 -3.004 -17.936 1.00 98.19 89 ASP A O 1
ATOM 672 N N . LEU A 1 90 ? -8.212 -1.326 -19.255 1.00 97.94 90 LEU A N 1
ATOM 673 C CA . LEU A 1 90 ? -8.238 -0.318 -18.194 1.00 97.94 90 LEU A CA 1
ATOM 674 C C . LEU A 1 90 ? -9.648 -0.174 -17.597 1.00 97.94 90 LEU A C 1
ATOM 676 O O . LEU A 1 90 ? -9.790 -0.153 -16.377 1.00 97.94 90 LEU A O 1
ATOM 680 N N . GLU A 1 91 ? -10.670 -0.031 -18.443 1.00 97.44 91 GLU A N 1
ATOM 681 C CA . GLU A 1 91 ? -12.055 0.182 -18.009 1.00 97.44 91 GLU A CA 1
ATOM 682 C C . GLU A 1 91 ? -12.631 -1.032 -17.270 1.00 97.44 91 GLU A C 1
ATOM 684 O O . GLU A 1 91 ? -13.392 -0.862 -16.317 1.00 97.44 91 GLU A O 1
ATOM 689 N N . GLU A 1 92 ? -12.255 -2.244 -17.680 1.00 97.62 92 GLU A N 1
ATOM 690 C CA . GLU A 1 92 ? -12.726 -3.485 -17.063 1.00 97.62 92 GLU A CA 1
ATOM 691 C C . GLU A 1 92 ? -11.997 -3.802 -15.749 1.00 97.62 92 GLU A C 1
ATOM 693 O O . GLU A 1 92 ? -12.628 -4.217 -14.774 1.00 97.62 92 GLU A O 1
ATOM 698 N N . ASN A 1 93 ? -10.677 -3.591 -15.702 1.00 97.12 93 ASN A N 1
ATOM 699 C CA . ASN A 1 93 ? -9.821 -4.172 -14.664 1.00 97.12 93 ASN A CA 1
ATOM 700 C C . ASN A 1 93 ? -9.214 -3.157 -13.684 1.00 97.12 93 ASN A C 1
ATOM 702 O O . ASN A 1 93 ? -8.620 -3.566 -12.681 1.00 97.12 93 ASN A O 1
ATOM 706 N N . VAL A 1 94 ? -9.352 -1.845 -13.915 1.00 96.94 94 VAL A N 1
ATOM 707 C CA . VAL A 1 94 ? -8.769 -0.818 -13.034 1.00 96.94 94 VAL A CA 1
ATOM 708 C C . VAL A 1 94 ? -9.840 0.011 -12.335 1.00 96.94 94 VAL A C 1
ATOM 710 O O . VAL A 1 94 ? -10.523 0.844 -12.924 1.00 96.94 94 VAL A O 1
ATOM 713 N N . LEU A 1 95 ? -9.910 -0.156 -11.013 1.00 95.75 95 LEU A N 1
ATOM 714 C CA . LEU A 1 95 ? -10.740 0.663 -10.135 1.00 95.75 95 LEU A CA 1
ATOM 715 C C . LEU A 1 95 ? -9.925 1.834 -9.579 1.00 95.75 95 LEU A C 1
ATOM 717 O O . LEU A 1 95 ? -8.947 1.635 -8.858 1.00 95.75 95 LEU A O 1
ATOM 721 N N . HIS A 1 96 ? -10.359 3.057 -9.879 1.00 92.50 96 HIS A N 1
ATOM 722 C CA . HIS A 1 96 ? -9.773 4.282 -9.341 1.00 92.50 96 HIS A CA 1
ATOM 723 C C . HIS A 1 96 ? -10.824 5.092 -8.581 1.00 92.50 96 HIS A C 1
ATOM 725 O O . HIS A 1 96 ? -11.860 5.461 -9.132 1.00 92.50 96 HIS A O 1
ATOM 731 N N . PHE A 1 97 ? -10.537 5.394 -7.316 1.00 88.81 97 PHE A N 1
ATOM 732 C CA . PHE A 1 97 ? -11.341 6.289 -6.495 1.00 88.81 97 PHE A CA 1
ATOM 733 C C . PHE A 1 97 ? -10.432 7.176 -5.648 1.00 88.81 97 PHE A C 1
ATOM 735 O O . PHE A 1 97 ? -9.409 6.731 -5.126 1.00 88.81 97 PHE A O 1
ATOM 742 N N . SER A 1 98 ? -10.818 8.439 -5.503 1.00 83.62 98 SER A N 1
ATOM 743 C CA . SER A 1 98 ? -10.164 9.361 -4.580 1.00 83.62 98 SER A CA 1
ATOM 744 C C . SER A 1 98 ? -10.743 9.182 -3.181 1.00 83.62 98 SER A C 1
ATOM 746 O O . SER A 1 98 ? -11.949 8.980 -3.021 1.00 83.62 98 SER A O 1
ATOM 748 N N . VAL A 1 99 ? -9.894 9.279 -2.158 1.00 77.69 99 VAL A N 1
ATOM 749 C CA . VAL A 1 99 ? -10.376 9.389 -0.777 1.00 77.69 99 VAL A CA 1
ATOM 750 C C . VAL A 1 99 ? -11.107 10.731 -0.657 1.00 77.69 99 VAL A C 1
ATOM 752 O O . VAL A 1 99 ? -10.527 11.750 -1.035 1.00 77.69 99 VAL A O 1
ATOM 755 N N . PRO A 1 100 ? -12.371 10.760 -0.200 1.00 77.50 100 PRO A N 1
ATOM 756 C CA . PRO A 1 100 ? -13.135 11.998 -0.144 1.00 77.50 100 PRO A CA 1
ATOM 757 C C . PRO A 1 100 ? -12.536 12.966 0.885 1.00 77.50 100 PRO A C 1
ATOM 759 O O . PRO A 1 100 ? -12.111 12.542 1.960 1.00 77.50 100 PRO A O 1
ATOM 762 N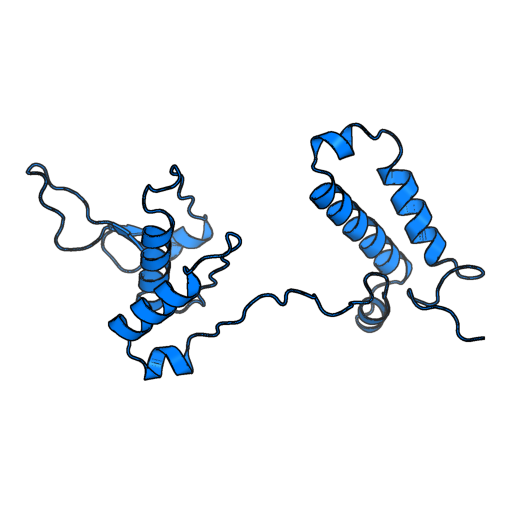 N . ASP A 1 101 ? -12.569 14.270 0.579 1.00 72.94 101 ASP A N 1
ATOM 763 C CA . ASP A 1 101 ? -12.105 15.337 1.488 1.00 72.94 101 ASP A CA 1
ATOM 764 C C . ASP A 1 101 ? -12.832 15.299 2.838 1.00 72.94 101 ASP A C 1
ATOM 766 O O . ASP A 1 101 ? -12.273 15.608 3.890 1.00 72.94 101 ASP A O 1
ATOM 770 N N . ILE A 1 102 ? -14.103 14.904 2.793 1.00 74.50 102 ILE A N 1
ATOM 771 C CA . ILE A 1 102 ? -14.928 14.639 3.960 1.00 74.50 102 ILE A CA 1
ATOM 772 C C . ILE A 1 102 ? -15.153 13.136 3.989 1.00 74.50 102 ILE A C 1
ATOM 774 O O . ILE A 1 102 ? -15.938 12.596 3.205 1.00 74.50 102 ILE A O 1
ATOM 778 N N . LEU A 1 103 ? -14.460 12.457 4.901 1.00 68.69 103 LEU A N 1
ATOM 779 C CA . LEU A 1 103 ? -14.781 11.071 5.204 1.00 68.69 103 LEU A CA 1
ATOM 780 C C . LEU A 1 103 ? -16.237 11.011 5.688 1.00 68.69 103 LEU A C 1
ATOM 782 O O . LEU A 1 103 ? -16.640 11.865 6.4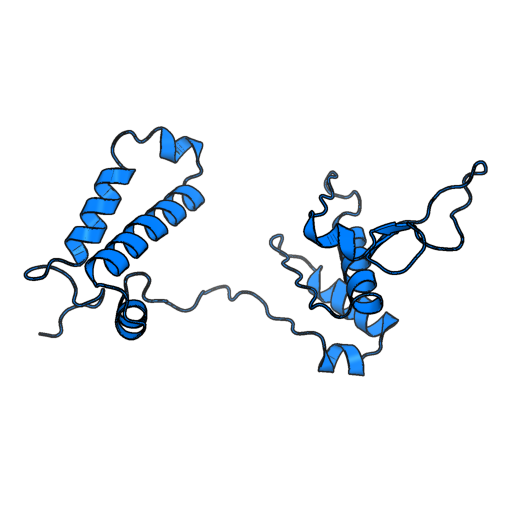88 1.00 68.69 103 LEU A O 1
ATOM 786 N N . PRO A 1 104 ? -17.040 10.041 5.217 1.00 69.44 104 PRO A N 1
ATOM 787 C CA . PRO A 1 104 ? -18.385 9.865 5.734 1.00 69.44 104 PRO A CA 1
ATOM 788 C C . PRO A 1 104 ? -18.317 9.758 7.257 1.00 69.44 104 PRO A C 1
ATOM 790 O O . PRO A 1 104 ? -17.449 9.071 7.802 1.00 69.44 104 PRO A O 1
ATOM 793 N N . GLY A 1 105 ? -19.211 10.480 7.937 1.00 67.25 105 GLY A N 1
ATOM 794 C CA . GLY A 1 105 ? -19.326 10.410 9.385 1.00 67.25 105 GLY A CA 1
ATOM 795 C C . GLY A 1 105 ? -19.625 8.971 9.767 1.00 67.25 105 GLY A C 1
ATOM 796 O O . GLY A 1 105 ? -20.724 8.480 9.530 1.00 67.25 105 GLY A O 1
ATOM 797 N N . PHE A 1 106 ? -18.629 8.282 10.304 1.00 74.19 106 PHE A N 1
ATOM 798 C CA . PHE A 1 106 ? -18.801 6.935 10.806 1.00 74.19 106 PHE A CA 1
ATOM 799 C C . PHE A 1 106 ? -18.958 7.022 12.318 1.00 74.19 106 PHE A C 1
ATOM 801 O O . PHE A 1 106 ? -18.245 7.771 12.993 1.00 74.19 106 PHE A O 1
ATOM 808 N N . ALA A 1 107 ? -19.919 6.280 12.858 1.00 82.56 107 ALA A N 1
ATOM 809 C CA . ALA A 1 107 ? -20.125 6.205 14.293 1.00 82.56 107 ALA A CA 1
ATOM 810 C C . ALA A 1 107 ? -18.983 5.376 14.903 1.00 82.56 107 ALA A C 1
ATOM 812 O O . ALA A 1 107 ? -19.109 4.171 15.096 1.00 82.56 107 ALA A O 1
ATOM 813 N N . PHE A 1 108 ? -17.829 6.010 15.154 1.00 85.56 108 PHE A N 1
ATOM 814 C CA . PHE A 1 108 ? -16.615 5.329 15.623 1.00 85.56 108 PHE A CA 1
ATOM 815 C C . PHE A 1 108 ? -16.898 4.450 16.847 1.00 85.56 108 PHE A C 1
ATOM 817 O O . PHE A 1 108 ? -16.433 3.312 16.917 1.00 85.56 108 PHE A O 1
ATOM 824 N N . PHE A 1 109 ? -17.698 4.964 17.780 1.00 90.75 109 PHE A N 1
ATOM 825 C CA . PHE A 1 109 ? -18.063 4.291 19.023 1.00 90.75 109 PHE A CA 1
ATOM 826 C C . PHE A 1 109 ? -19.261 3.337 18.888 1.00 90.75 109 PHE A C 1
ATOM 828 O O . PHE A 1 109 ? -19.645 2.717 19.868 1.00 90.75 109 PHE A O 1
ATOM 835 N N . ASP A 1 110 ? -19.835 3.155 17.696 1.00 92.56 110 ASP A N 1
ATOM 836 C CA . ASP A 1 110 ? -20.880 2.152 17.506 1.00 92.56 110 ASP A CA 1
ATOM 837 C C . ASP A 1 110 ? -20.285 0.739 17.578 1.00 92.56 110 ASP A C 1
ATOM 839 O O . ASP A 1 110 ? -19.406 0.372 16.783 1.00 92.56 110 ASP A O 1
ATOM 843 N N . ILE A 1 111 ? -20.740 -0.042 18.556 1.00 94.75 111 ILE A N 1
ATOM 844 C CA . ILE A 1 111 ? -20.354 -1.448 18.728 1.00 94.75 111 ILE A CA 1
ATOM 845 C C . ILE A 1 111 ? -21.415 -2.430 18.225 1.00 94.75 111 ILE A C 1
ATOM 847 O O . ILE A 1 111 ? -21.177 -3.634 18.281 1.00 94.75 111 ILE A O 1
ATOM 851 N N . THR A 1 112 ? -22.564 -1.952 17.742 1.00 94.62 112 THR A N 1
ATOM 852 C CA . THR A 1 112 ? -23.669 -2.795 17.258 1.00 94.62 112 THR A CA 1
ATOM 853 C C . THR A 1 112 ? -23.200 -3.843 16.244 1.00 94.62 112 THR A C 1
ATOM 855 O O . THR A 1 112 ? -23.506 -5.013 16.469 1.00 94.62 112 THR A O 1
ATOM 858 N N . PRO A 1 113 ? -22.357 -3.512 15.237 1.00 93.75 113 PRO A N 1
ATOM 859 C CA . PRO A 1 113 ? -21.865 -4.518 14.291 1.00 93.75 113 PRO A CA 1
ATOM 860 C C . PRO A 1 113 ? -21.090 -5.660 14.964 1.00 93.75 113 PRO A C 1
ATOM 862 O O . PRO A 1 113 ? -21.264 -6.823 14.624 1.00 93.75 113 PRO A O 1
ATOM 865 N N . ALA A 1 114 ? -20.277 -5.353 15.981 1.00 94.69 114 ALA A N 1
ATOM 866 C CA . ALA A 1 114 ? -19.526 -6.376 16.707 1.00 94.69 114 ALA A CA 1
ATOM 867 C C . ALA A 1 114 ? -20.458 -7.301 17.507 1.00 94.69 114 ALA A C 1
ATOM 869 O O . ALA A 1 114 ? -20.223 -8.504 17.592 1.00 94.69 114 ALA A O 1
ATOM 870 N N . LEU A 1 115 ? -21.531 -6.750 18.085 1.00 95.94 115 LEU A N 1
ATOM 871 C CA . LEU A 1 115 ? -22.532 -7.547 18.794 1.00 95.94 115 LEU A CA 1
ATOM 872 C C . LEU A 1 115 ? -23.308 -8.463 17.837 1.00 95.94 115 LEU A C 1
ATOM 874 O O . LEU A 1 115 ? -23.563 -9.615 18.183 1.00 95.94 115 LEU A O 1
ATOM 878 N N . GLU A 1 116 ? -23.659 -7.969 16.648 1.00 96.81 116 GLU A N 1
ATOM 879 C CA . GLU A 1 116 ? -24.317 -8.750 15.590 1.00 96.81 116 GLU A CA 1
ATOM 880 C C . GLU A 1 116 ? -23.436 -9.910 15.102 1.00 96.81 116 GLU A C 1
ATOM 882 O O . GLU A 1 116 ? -23.940 -11.010 14.872 1.00 96.81 116 GLU A O 1
ATOM 887 N N . ASP A 1 117 ? -22.118 -9.706 15.071 1.00 95.94 117 ASP A N 1
ATOM 888 C CA . ASP A 1 117 ? -21.115 -10.737 14.776 1.00 95.94 117 ASP A CA 1
ATOM 889 C C . ASP A 1 117 ? -20.857 -11.706 15.954 1.00 95.94 117 ASP A C 1
ATOM 891 O O . ASP A 1 117 ? -20.016 -12.605 15.871 1.00 95.94 117 ASP A O 1
ATOM 895 N N . GLY A 1 118 ? -21.581 -11.557 17.069 1.00 96.69 118 GLY A N 1
ATOM 896 C CA . GLY A 1 118 ? -21.495 -12.436 18.238 1.00 96.69 118 GLY A CA 1
ATOM 897 C C . GLY A 1 118 ? -20.328 -12.135 19.183 1.00 96.69 118 GLY A C 1
ATOM 898 O O . GLY A 1 118 ? -20.041 -12.936 20.079 1.00 96.69 118 GLY A O 1
ATOM 899 N N . VAL A 1 119 ? -19.656 -10.991 19.026 1.00 97.25 119 VAL A N 1
ATOM 900 C CA . VAL A 1 119 ? -18.618 -10.538 19.959 1.00 97.25 119 VAL A CA 1
ATOM 901 C C . VAL A 1 119 ? -19.265 -10.178 21.295 1.00 97.25 119 VAL A C 1
ATOM 903 O O . VAL A 1 119 ? -20.308 -9.523 21.362 1.00 97.25 119 VAL A O 1
ATOM 906 N N . ARG A 1 120 ? -18.644 -10.592 22.404 1.00 97.19 120 ARG A N 1
ATOM 907 C CA . ARG A 1 120 ? -19.144 -10.239 23.738 1.00 97.19 120 ARG A CA 1
ATOM 908 C C . ARG A 1 120 ? -19.059 -8.727 23.917 1.00 97.19 120 ARG A C 1
ATOM 910 O O . ARG A 1 120 ? -18.032 -8.124 23.622 1.00 97.19 120 ARG A O 1
ATOM 917 N N . ARG A 1 121 ? -20.092 -8.123 24.506 1.00 94.44 121 ARG A N 1
ATOM 918 C CA . ARG A 1 121 ? -20.162 -6.667 24.716 1.00 94.44 121 ARG A CA 1
ATOM 919 C C . ARG A 1 121 ? -18.916 -6.078 25.379 1.00 94.44 121 ARG A C 1
ATOM 921 O O . ARG A 1 121 ? -18.431 -5.043 24.943 1.00 94.44 121 ARG A O 1
ATOM 928 N N . VAL A 1 122 ? -18.386 -6.751 26.400 1.00 94.94 122 VAL A N 1
ATOM 929 C CA . VAL A 1 122 ? -17.172 -6.314 27.110 1.00 94.94 122 VAL A CA 1
ATOM 930 C C . VAL A 1 122 ? -15.948 -6.287 26.189 1.00 94.94 122 VAL A C 1
ATOM 932 O O . VAL A 1 122 ? -15.162 -5.345 26.268 1.00 94.94 122 VAL A O 1
ATOM 935 N N . ASP A 1 123 ? -15.813 -7.270 25.296 1.00 96.62 123 ASP A N 1
ATOM 936 C CA . ASP A 1 123 ? -14.710 -7.325 24.331 1.00 96.62 123 ASP A CA 1
ATOM 937 C C . ASP A 1 123 ? -14.879 -6.235 23.269 1.00 96.62 123 ASP A C 1
ATOM 939 O O . ASP A 1 123 ? -13.949 -5.481 23.015 1.00 96.62 123 ASP A O 1
ATOM 943 N N . ALA A 1 124 ? -16.096 -6.051 22.744 1.00 96.00 124 ALA A N 1
ATOM 944 C CA . ALA A 1 124 ? -16.374 -5.006 21.760 1.00 96.00 124 ALA A CA 1
ATOM 945 C C . ALA A 1 124 ? -16.069 -3.596 22.306 1.00 96.00 124 ALA A C 1
ATOM 947 O O . ALA A 1 124 ? -15.512 -2.754 21.603 1.00 96.00 124 ALA A O 1
ATOM 948 N N . ILE A 1 125 ? -16.389 -3.333 23.580 1.00 95.00 125 ILE A N 1
ATOM 949 C CA . ILE A 1 125 ? -16.024 -2.080 24.260 1.00 95.00 125 ILE A CA 1
ATOM 950 C C . ILE A 1 125 ? -14.499 -1.950 24.382 1.00 95.00 125 ILE A C 1
ATOM 952 O O . ILE A 1 125 ? -13.948 -0.872 24.138 1.00 95.00 125 ILE A O 1
ATOM 956 N N . GLN A 1 126 ? -13.816 -3.025 24.788 1.00 93.94 126 GLN A N 1
ATOM 957 C CA . GLN A 1 126 ? -12.363 -3.034 24.937 1.00 93.94 126 GLN A CA 1
ATOM 958 C C . GLN A 1 126 ? -11.668 -2.738 23.605 1.00 93.94 126 GLN A C 1
ATOM 960 O O . GLN A 1 126 ? -10.785 -1.879 23.577 1.00 93.94 126 GLN A O 1
ATOM 965 N N . ASP A 1 127 ? -12.123 -3.361 22.521 1.00 93.31 127 ASP A N 1
ATOM 966 C CA . ASP A 1 127 ? -11.593 -3.170 21.173 1.00 93.31 127 ASP A CA 1
ATOM 967 C C . ASP A 1 127 ? -11.755 -1.720 20.705 1.00 93.31 127 ASP A C 1
ATOM 969 O O . ASP A 1 127 ? -10.836 -1.147 20.121 1.00 93.31 127 ASP A O 1
ATOM 973 N N . LYS A 1 128 ? -12.887 -1.067 21.010 1.00 93.12 128 LYS A N 1
ATOM 974 C CA . LYS A 1 128 ? -13.069 0.363 20.704 1.00 93.12 128 LYS A CA 1
ATOM 975 C C . LYS A 1 128 ? -12.113 1.254 21.484 1.00 93.12 128 LYS A C 1
ATOM 977 O O . LYS A 1 128 ? -11.579 2.204 20.914 1.00 93.12 128 LYS A O 1
ATOM 982 N N . ALA A 1 129 ? -11.905 0.971 22.769 1.00 92.00 129 ALA A N 1
ATOM 983 C CA . ALA A 1 129 ? -10.976 1.737 23.595 1.00 92.00 129 ALA A CA 1
ATOM 984 C C . ALA A 1 129 ? -9.529 1.591 23.103 1.00 92.00 129 ALA A C 1
ATOM 986 O O . ALA A 1 129 ? -8.812 2.588 23.027 1.00 92.00 129 ALA A O 1
ATOM 987 N N . ASP A 1 130 ? -9.121 0.378 22.727 1.00 90.81 130 ASP A N 1
ATOM 988 C CA . ASP A 1 130 ? -7.782 0.104 22.202 1.00 90.81 130 ASP A CA 1
ATOM 989 C C . ASP A 1 130 ? -7.592 0.716 20.807 1.00 90.81 130 ASP A C 1
ATOM 991 O O . ASP A 1 130 ? -6.598 1.391 20.556 1.00 90.81 130 ASP A O 1
ATOM 995 N N . HIS A 1 131 ? -8.573 0.597 19.911 1.00 89.06 131 HIS A N 1
ATOM 996 C CA . HIS A 1 131 ? -8.487 1.204 18.582 1.00 89.06 131 HIS A CA 1
ATOM 997 C C . HIS A 1 131 ? -8.423 2.739 18.660 1.00 89.06 131 HIS A C 1
ATOM 999 O O . HIS A 1 131 ? -7.624 3.370 17.969 1.00 89.06 131 HIS A O 1
ATOM 1005 N N . TYR A 1 132 ? -9.216 3.371 19.528 1.00 88.50 132 TYR A N 1
ATOM 1006 C CA . TYR A 1 132 ? -9.148 4.824 19.688 1.00 88.50 132 TYR A CA 1
ATOM 1007 C C . TYR A 1 132 ? -7.803 5.283 20.261 1.00 88.50 132 TYR A C 1
ATOM 1009 O O . TYR A 1 132 ? -7.287 6.330 19.874 1.00 88.50 132 TYR A O 1
ATOM 1017 N N . GLU A 1 133 ? -7.214 4.493 21.161 1.00 86.06 133 GLU A N 1
ATOM 1018 C CA . GLU A 1 133 ? -5.868 4.737 21.676 1.00 86.06 133 GLU A CA 1
ATOM 1019 C C . GLU A 1 133 ? -4.838 4.792 20.537 1.00 86.06 133 GLU A C 1
ATOM 1021 O O . GLU A 1 133 ? -4.062 5.746 20.449 1.00 86.06 133 GLU A O 1
ATOM 1026 N N . GLU A 1 134 ? -4.871 3.809 19.637 1.00 85.50 134 GLU A N 1
ATOM 1027 C CA . GLU A 1 134 ? -3.979 3.741 18.477 1.00 85.50 134 GLU A CA 1
ATOM 1028 C C . GLU A 1 134 ? -4.178 4.922 17.517 1.00 85.50 134 GLU A C 1
ATOM 1030 O O . GLU A 1 134 ? -3.205 5.487 17.010 1.00 85.50 134 GLU A O 1
ATOM 1035 N N . LEU A 1 135 ? -5.419 5.379 17.321 1.00 85.50 135 LEU A N 1
ATOM 1036 C CA . LEU A 1 135 ? -5.681 6.589 16.538 1.00 85.50 135 LEU A CA 1
ATOM 1037 C C . LEU A 1 135 ? -5.072 7.839 17.179 1.00 85.50 135 LEU A C 1
ATOM 1039 O O . LEU A 1 135 ? -4.491 8.667 16.477 1.00 85.50 135 LEU A O 1
ATOM 1043 N N . ILE A 1 136 ? -5.157 7.984 18.503 1.00 82.75 136 ILE A N 1
ATOM 1044 C CA . ILE A 1 136 ? -4.532 9.116 19.199 1.00 82.75 136 ILE A CA 1
ATOM 1045 C C . ILE A 1 136 ? -3.009 9.048 19.081 1.00 82.75 136 ILE A C 1
ATOM 1047 O O . ILE A 1 136 ? -2.389 10.077 18.804 1.00 82.75 136 ILE A O 1
ATOM 1051 N N . LYS A 1 137 ? -2.405 7.862 19.235 1.00 81.81 137 LYS A N 1
ATOM 1052 C CA . LYS A 1 137 ? -0.963 7.653 19.010 1.00 81.81 137 LYS A CA 1
ATOM 1053 C C . LYS A 1 137 ? -0.550 8.114 17.616 1.00 81.81 137 LYS A C 1
ATOM 1055 O O . LYS A 1 137 ? 0.431 8.845 17.476 1.00 81.81 137 LYS A O 1
ATOM 1060 N N . LEU A 1 138 ? -1.326 7.743 16.595 1.00 81.62 138 LEU A N 1
ATOM 1061 C CA . LEU A 1 138 ? -1.076 8.134 15.210 1.00 81.62 138 LEU A CA 1
ATOM 1062 C C . LEU A 1 138 ? -1.153 9.656 15.016 1.00 81.62 138 LEU A C 1
ATOM 1064 O O . LEU A 1 138 ? -0.280 10.237 14.375 1.00 81.62 138 LEU A O 1
ATOM 1068 N N . VAL A 1 139 ? -2.177 10.306 15.576 1.00 81.44 139 VAL A N 1
ATOM 1069 C CA . VAL A 1 139 ? -2.403 11.753 15.418 1.00 81.44 139 VAL A CA 1
ATOM 1070 C C . VAL A 1 139 ? -1.376 12.586 16.189 1.00 81.44 139 VAL A C 1
ATOM 1072 O O . VAL A 1 139 ? -0.908 13.609 15.691 1.00 81.44 139 VAL A O 1
ATOM 1075 N N . MET A 1 140 ? -1.020 12.175 17.407 1.00 78.94 140 MET A N 1
ATOM 1076 C CA . MET A 1 140 ? -0.086 12.917 18.261 1.00 78.94 140 MET A CA 1
ATOM 1077 C C . MET A 1 140 ? 1.386 12.654 17.919 1.00 78.94 140 MET A C 1
ATOM 1079 O O . MET A 1 140 ? 2.237 13.499 18.215 1.00 78.94 140 MET A O 1
ATOM 1083 N N . GLY A 1 141 ? 1.676 11.513 17.290 1.00 78.81 141 GLY A N 1
ATOM 1084 C CA . GLY A 1 141 ? 3.021 10.987 17.090 1.00 78.81 141 GLY A CA 1
ATOM 1085 C C . GLY A 1 141 ? 3.526 10.216 18.323 1.00 78.81 141 GLY A C 1
ATOM 1086 O O . GLY A 1 141 ? 3.185 10.572 19.454 1.00 78.81 141 GLY A O 1
ATOM 1087 N N . PRO A 1 142 ? 4.366 9.181 18.128 1.00 69.62 142 PRO A N 1
ATOM 1088 C CA . PRO A 1 142 ? 4.739 8.242 19.189 1.00 69.62 142 PRO A CA 1
ATOM 1089 C C . PRO A 1 142 ? 5.488 8.908 20.351 1.00 69.62 142 PRO A C 1
ATOM 1091 O O . PRO A 1 142 ? 5.211 8.606 21.504 1.00 69.62 142 PRO A O 1
ATOM 1094 N N . GLU A 1 143 ? 6.371 9.872 20.074 1.00 73.31 143 GLU A N 1
ATOM 1095 C CA . GLU A 1 143 ? 7.172 10.539 21.115 1.00 73.31 143 GLU A CA 1
ATOM 1096 C C . GLU A 1 143 ? 6.302 11.315 22.118 1.00 73.31 143 GLU A C 1
ATOM 1098 O O . GLU A 1 143 ? 6.435 11.151 23.325 1.00 73.31 143 GLU A O 1
ATOM 1103 N N . ARG A 1 144 ? 5.340 12.110 21.628 1.00 67.31 144 ARG A N 1
ATOM 1104 C CA . ARG A 1 144 ? 4.442 12.902 22.490 1.00 67.31 144 ARG A CA 1
ATOM 1105 C C . ARG A 1 144 ? 3.445 12.053 23.266 1.00 67.31 144 ARG A C 1
ATOM 1107 O O . ARG A 1 144 ? 2.915 12.512 24.276 1.00 67.31 144 ARG A O 1
ATOM 1114 N N . TYR A 1 145 ? 3.131 10.872 22.748 1.00 69.06 145 TYR A N 1
ATOM 1115 C CA . TYR A 1 145 ? 2.186 9.966 23.371 1.00 69.06 145 TYR A CA 1
ATOM 1116 C C . TYR A 1 145 ? 2.820 9.203 24.539 1.00 69.06 145 TYR A C 1
ATOM 1118 O O . TYR A 1 145 ? 2.233 9.145 25.616 1.00 69.06 145 TYR A O 1
ATOM 1126 N N . GLU A 1 146 ? 4.032 8.678 24.350 1.00 69.44 146 GLU A N 1
ATOM 1127 C CA . GLU A 1 146 ? 4.768 7.920 25.374 1.00 69.44 146 GLU A CA 1
ATOM 1128 C C . GLU A 1 146 ? 5.212 8.799 26.558 1.00 69.44 146 GLU A C 1
ATOM 1130 O O . GLU A 1 146 ? 5.249 8.338 27.698 1.00 69.44 146 GLU A O 1
ATOM 1135 N N . ASP A 1 147 ? 5.455 10.094 26.329 1.00 70.12 147 ASP A N 1
ATOM 1136 C CA . ASP A 1 147 ? 5.751 11.060 27.399 1.00 70.12 147 ASP A CA 1
ATOM 1137 C C . ASP A 1 147 ? 4.544 11.322 28.329 1.00 70.12 147 ASP A C 1
ATOM 1139 O O . ASP A 1 147 ? 4.690 11.831 29.448 1.00 70.12 147 ASP A O 1
ATOM 1143 N N . ALA A 1 148 ? 3.326 10.983 27.895 1.00 66.31 148 ALA A N 1
ATOM 1144 C CA . ALA A 1 148 ? 2.106 11.202 28.656 1.00 66.31 148 ALA A CA 1
ATOM 1145 C C . ALA A 1 148 ? 1.836 10.029 29.616 1.00 66.31 148 ALA A C 1
ATOM 1147 O O . ALA A 1 148 ? 1.007 9.164 29.356 1.00 66.31 148 ALA A O 1
ATOM 1148 N N . ILE A 1 149 ? 2.490 10.043 30.781 1.00 61.03 149 ILE A N 1
ATOM 1149 C CA . ILE A 1 149 ? 2.522 8.931 31.758 1.00 61.03 149 ILE A CA 1
ATOM 1150 C C . ILE A 1 149 ? 1.129 8.372 32.149 1.00 61.03 149 ILE A C 1
ATOM 1152 O O . ILE A 1 149 ? 1.011 7.188 32.457 1.00 61.03 149 ILE A O 1
ATOM 1156 N N . ALA A 1 150 ? 0.065 9.188 32.152 1.00 66.50 150 ALA A N 1
ATOM 1157 C CA . ALA A 1 150 ? -1.278 8.774 32.594 1.00 66.50 150 ALA A CA 1
ATOM 1158 C C . ALA A 1 150 ? -2.397 8.911 31.542 1.00 66.50 150 ALA A C 1
ATOM 1160 O O . ALA A 1 150 ? -3.479 8.345 31.722 1.00 66.50 150 ALA A O 1
ATOM 1161 N N . SER A 1 151 ? -2.166 9.651 30.454 1.00 71.19 151 SER A N 1
ATOM 1162 C CA . SER A 1 151 ? -3.202 9.954 29.457 1.00 71.19 151 SER A CA 1
ATOM 1163 C C . SER A 1 151 ? -3.776 8.715 28.749 1.00 71.19 151 SER A C 1
ATOM 1165 O O . SER A 1 151 ? -4.999 8.657 28.626 1.00 71.19 151 SER A O 1
ATOM 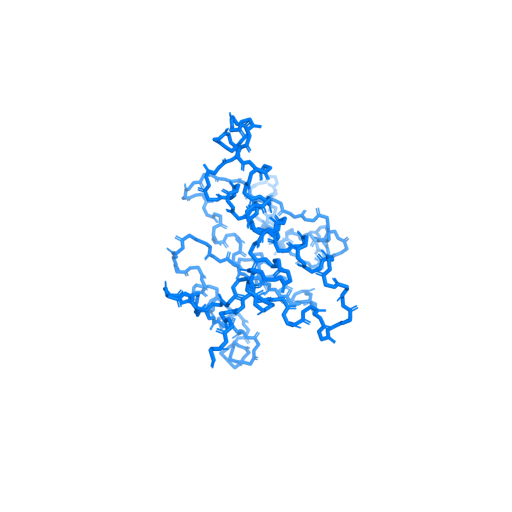1167 N N . PRO A 1 152 ? -2.977 7.701 28.351 1.00 72.62 152 PRO A N 1
ATOM 1168 C CA . PRO A 1 152 ? -3.477 6.506 27.662 1.00 72.62 152 PRO A CA 1
ATOM 1169 C C . PRO A 1 152 ? -4.538 5.757 28.469 1.00 72.62 152 PRO A C 1
ATOM 1171 O O . PRO A 1 152 ? -5.656 5.506 28.017 1.00 72.62 152 PRO A O 1
ATOM 1174 N N . THR A 1 153 ? -4.198 5.469 29.724 1.00 80.44 153 THR A N 1
ATOM 1175 C CA . THR A 1 153 ? -5.047 4.737 30.659 1.00 80.44 153 THR A CA 1
ATOM 1176 C C . THR A 1 153 ? -6.324 5.512 30.963 1.00 80.44 153 THR A C 1
ATOM 1178 O O . THR A 1 153 ? -7.412 4.937 30.931 1.00 80.44 153 THR A O 1
ATOM 1181 N N . LEU A 1 154 ? -6.215 6.822 31.210 1.00 85.56 154 LEU A N 1
ATOM 1182 C CA . LEU A 1 154 ? -7.375 7.671 31.469 1.00 85.56 154 LEU A CA 1
ATOM 1183 C C . LEU A 1 154 ? -8.328 7.709 30.268 1.00 85.56 154 LEU A C 1
ATOM 1185 O O . LEU A 1 154 ? -9.532 7.556 30.450 1.00 85.56 154 LEU A O 1
ATOM 1189 N N . ILE A 1 155 ? -7.804 7.849 29.048 1.00 83.75 155 ILE A N 1
ATOM 1190 C CA . ILE A 1 155 ? -8.610 7.852 27.821 1.00 83.75 155 ILE A CA 1
ATOM 1191 C C . ILE A 1 155 ? -9.381 6.537 27.679 1.00 83.75 155 ILE A C 1
ATOM 1193 O O . ILE A 1 155 ? -10.591 6.568 27.462 1.00 83.75 155 ILE A O 1
ATOM 1197 N N . LYS A 1 156 ? -8.727 5.384 27.877 1.00 86.69 156 LYS A N 1
ATOM 1198 C CA . LYS A 1 156 ? -9.414 4.083 27.829 1.00 86.69 156 LYS A CA 1
ATOM 1199 C C . LYS A 1 156 ? -10.523 3.981 28.867 1.00 86.69 156 LYS A C 1
ATOM 1201 O O . LYS A 1 156 ? -11.605 3.497 28.547 1.00 86.69 156 LYS A O 1
ATOM 1206 N N . TYR A 1 157 ? -10.276 4.432 30.097 1.00 89.81 157 TYR A N 1
ATOM 1207 C CA . TYR A 1 157 ? -11.305 4.432 31.137 1.00 89.81 157 TYR A CA 1
ATOM 1208 C C . TYR A 1 157 ? -12.489 5.327 30.779 1.00 89.81 157 TYR A C 1
ATOM 1210 O O . TYR A 1 157 ? -13.627 4.901 30.955 1.00 89.81 157 TYR A O 1
ATOM 1218 N N . LEU A 1 158 ? -12.242 6.520 30.236 1.00 90.00 158 LEU A N 1
ATOM 1219 C CA . LEU A 1 158 ? -13.306 7.425 29.799 1.00 90.00 158 LEU A CA 1
ATOM 1220 C C . LEU A 1 158 ? -14.133 6.815 28.664 1.00 90.00 158 LEU A C 1
ATOM 1222 O O . LEU A 1 158 ? -15.357 6.861 28.725 1.00 90.00 158 LEU A O 1
ATOM 1226 N N . ILE A 1 159 ? -13.494 6.171 27.682 1.00 90.00 159 ILE A N 1
ATOM 1227 C CA . ILE A 1 159 ? -14.206 5.470 26.602 1.00 90.00 159 ILE A CA 1
ATOM 1228 C C . ILE A 1 159 ? -15.054 4.335 27.166 1.00 90.00 159 ILE A C 1
ATOM 1230 O O . ILE A 1 159 ? -16.216 4.212 26.808 1.00 90.00 159 ILE A O 1
ATOM 1234 N N . LYS A 1 160 ? -14.510 3.518 28.073 1.00 91.50 160 LYS A N 1
ATOM 1235 C CA . LYS A 1 160 ? -15.272 2.433 28.709 1.00 91.50 160 LYS A CA 1
ATOM 1236 C C . LYS A 1 160 ? -16.465 2.966 29.501 1.00 91.50 160 LYS A C 1
ATOM 1238 O O . LYS A 1 160 ? -17.547 2.398 29.402 1.00 91.50 160 LYS A O 1
ATOM 1243 N N . ALA A 1 161 ? -16.287 4.070 30.227 1.00 93.00 161 ALA A N 1
ATOM 1244 C CA . ALA A 1 161 ? -17.356 4.726 30.975 1.00 93.00 161 ALA A CA 1
ATOM 1245 C C . ALA A 1 161 ? -18.484 5.234 30.063 1.00 93.00 161 ALA A C 1
ATOM 1247 O O . ALA A 1 161 ? -19.642 5.222 30.468 1.00 93.00 161 ALA A O 1
ATOM 1248 N N . MET A 1 162 ? -18.185 5.595 28.808 1.00 92.50 162 MET A N 1
ATOM 1249 C CA . MET A 1 162 ? -19.225 5.922 27.827 1.00 92.50 162 MET A CA 1
ATOM 1250 C C . MET A 1 162 ? -20.157 4.746 27.520 1.00 92.50 162 MET A C 1
ATOM 1252 O O . MET A 1 162 ? -21.204 4.994 26.948 1.00 92.50 162 MET A O 1
ATOM 1256 N N . TYR A 1 163 ? -19.833 3.500 27.874 1.00 93.88 163 TYR A N 1
ATOM 1257 C CA . TYR A 1 163 ? -20.704 2.334 27.661 1.00 93.88 163 TYR A CA 1
ATOM 1258 C C . TYR A 1 163 ? -21.291 1.771 28.956 1.00 93.88 163 TYR A C 1
ATOM 1260 O O . TYR A 1 163 ? -21.795 0.646 28.950 1.00 93.88 163 TYR A O 1
ATOM 1268 N N . ASP A 1 164 ? -21.212 2.522 30.055 1.00 92.44 164 ASP A N 1
ATOM 1269 C CA . ASP A 1 164 ? -21.838 2.147 31.318 1.00 92.44 164 ASP A CA 1
ATOM 1270 C C . ASP A 1 164 ? -23.325 1.781 31.129 1.00 92.44 164 ASP A C 1
ATOM 1272 O O . ASP A 1 164 ? -24.053 2.421 30.363 1.00 92.44 164 ASP A O 1
ATOM 1276 N N . GLU A 1 165 ? -23.774 0.720 31.800 1.00 88.75 165 GLU A N 1
ATOM 1277 C CA . GLU A 1 165 ? -25.130 0.185 31.625 1.00 88.75 165 GLU A CA 1
ATOM 1278 C C . GLU A 1 165 ? -26.212 1.133 32.150 1.00 88.75 165 GLU A C 1
ATOM 1280 O O . GLU A 1 165 ? -27.313 1.162 31.604 1.00 88.75 165 GLU A O 1
ATOM 1285 N N . GLU A 1 166 ? -25.915 1.960 33.151 1.00 88.75 166 GLU A N 1
ATOM 1286 C CA . GLU A 1 166 ? -26.883 2.865 33.769 1.00 88.75 166 GLU A CA 1
ATOM 1287 C C . GLU A 1 166 ? -26.779 4.275 33.181 1.00 88.75 166 GLU A C 1
ATOM 1289 O O . GLU A 1 166 ? -27.796 4.843 32.783 1.00 88.75 166 GLU A O 1
ATOM 1294 N N . TYR A 1 167 ? -25.558 4.795 33.043 1.00 88.50 167 TYR A N 1
ATOM 1295 C CA . TYR A 1 167 ? -25.281 6.196 32.702 1.00 88.50 167 TYR A CA 1
ATOM 1296 C C . TYR A 1 167 ? -24.619 6.401 31.330 1.00 88.50 167 TYR A C 1
ATOM 1298 O O . TYR A 1 167 ? -24.439 7.541 30.902 1.00 88.50 167 TYR A O 1
ATOM 1306 N N . GLY A 1 168 ? -24.228 5.326 30.645 1.00 88.94 168 GLY A N 1
ATOM 1307 C CA . GLY A 1 168 ? -23.527 5.383 29.365 1.00 88.94 168 GLY A CA 1
ATOM 1308 C C . GLY A 1 168 ? -24.446 5.414 28.142 1.00 88.94 168 GLY A C 1
ATOM 1309 O O . GLY A 1 168 ? -25.665 5.270 28.216 1.00 88.94 168 GLY A O 1
ATOM 1310 N N . LEU A 1 169 ? -23.833 5.557 26.976 1.00 89.44 169 LEU A N 1
ATOM 1311 C CA . LEU A 1 169 ? -24.434 5.404 25.659 1.00 89.44 169 LEU A CA 1
ATOM 1312 C C . LEU A 1 169 ? -24.894 3.960 25.422 1.00 89.44 169 LEU A C 1
ATOM 1314 O O . LEU A 1 169 ? -24.228 2.992 25.805 1.00 89.44 169 LEU A O 1
ATOM 1318 N N . GLU A 1 170 ? -26.010 3.813 24.714 1.00 90.62 170 GLU A N 1
ATOM 1319 C CA . GLU A 1 170 ? -26.492 2.514 24.254 1.00 90.62 170 GLU A CA 1
ATOM 1320 C C . GLU A 1 170 ? -25.707 2.112 23.006 1.00 90.62 170 GLU A C 1
ATOM 1322 O O . GLU A 1 170 ? -25.866 2.690 21.935 1.00 90.62 170 GLU A O 1
ATOM 1327 N N . ASN A 1 171 ? -24.786 1.159 23.164 1.00 90.44 171 ASN A N 1
ATOM 1328 C CA . ASN A 1 171 ? -23.894 0.684 22.100 1.00 90.44 171 ASN A CA 1
ATOM 1329 C C . ASN A 1 171 ? -23.108 1.785 21.360 1.00 90.44 171 ASN A C 1
ATOM 1331 O O . ASN A 1 171 ? -22.644 1.544 20.253 1.00 90.44 171 ASN A O 1
ATOM 1335 N N . GLY A 1 172 ? -22.911 2.954 21.982 1.00 87.38 172 GLY A N 1
ATOM 1336 C CA . GLY A 1 172 ? -22.237 4.109 21.374 1.00 87.38 172 GLY A CA 1
ATOM 1337 C C . GLY A 1 172 ? -23.173 5.181 20.814 1.00 87.38 172 GLY A C 1
ATOM 1338 O O . GLY A 1 172 ? -22.694 6.212 20.343 1.00 87.38 172 GLY A O 1
ATOM 1339 N N . HIS A 1 173 ? -24.487 4.976 20.910 1.00 86.62 173 HIS A N 1
ATOM 1340 C CA . HIS A 1 173 ? -25.521 5.935 20.528 1.00 86.62 173 HIS A CA 1
ATOM 1341 C C . HIS A 1 173 ? -26.131 6.617 21.754 1.00 86.62 173 HIS A C 1
ATOM 1343 O O . HIS A 1 173 ? -26.185 6.049 22.849 1.00 86.62 173 HIS A O 1
ATOM 1349 N N . PHE A 1 174 ? -26.613 7.849 21.578 1.00 83.25 174 PHE A N 1
ATOM 1350 C CA . PHE A 1 174 ? -27.431 8.489 22.608 1.00 83.25 174 PHE A CA 1
ATOM 1351 C C . PHE A 1 174 ? -28.691 7.657 22.836 1.00 83.25 174 PHE A C 1
ATOM 1353 O O . PHE A 1 174 ? -29.353 7.260 21.876 1.00 83.25 174 PHE A O 1
ATOM 1360 N N . ARG A 1 175 ? -29.020 7.415 24.108 1.00 79.00 175 ARG A N 1
ATOM 1361 C CA . ARG A 1 175 ? -30.307 6.824 24.471 1.00 79.00 175 ARG A CA 1
ATOM 1362 C C . ARG A 1 175 ? -31.397 7.781 23.999 1.00 79.00 175 ARG A C 1
ATOM 1364 O O . ARG A 1 175 ? -31.289 8.983 24.234 1.00 79.00 175 ARG A O 1
ATOM 1371 N N . GLN A 1 176 ? -32.383 7.266 23.275 1.00 68.12 176 GLN A N 1
ATOM 1372 C CA . GLN A 1 176 ? -33.573 8.055 22.976 1.00 68.12 176 GLN A CA 1
ATOM 1373 C C . GLN A 1 176 ? -34.364 8.212 24.280 1.00 68.12 176 GLN A C 1
ATOM 1375 O O . GLN A 1 176 ? -34.539 7.226 24.996 1.00 68.12 176 GLN A O 1
ATOM 1380 N N . ASP A 1 177 ? -34.769 9.445 24.589 1.00 57.81 177 ASP A N 1
ATOM 1381 C CA . ASP A 1 177 ? -35.671 9.753 25.708 1.00 57.81 177 ASP A CA 1
ATOM 1382 C C . ASP A 1 177 ? -37.059 9.112 25.520 1.00 57.81 177 ASP A C 1
ATOM 1384 O O . ASP A 1 177 ? -37.554 9.083 24.364 1.00 57.81 177 ASP A O 1
#

pLDDT: mean 88.42, std 9.19, range [57.81, 98.5]

Radius of gyration: 24.0 Å; chains: 1; bounding box: 66×32×58 Å

Secondary structure (DSSP, 8-state):
--SSSEEEEEEE-TTSPEEEEEEEE-GGGGGG-------TTSSHHHHHHHHHHHHHHH-SS-------S-SSHHHHHHHHHHHHH-HHHHHHH----PPPSS-----TT--HHHHHTT--HHHHHHHHHHHHHHHHHHHH-HHHHHT-SSHHHHHHHHHHHTT-TTTS-BTTBPPP-

Foldseek 3Di:
DQDAAFFQAFDADPVRDTDPGGDHDDPVCPVVPDDDDDDPPPCPLVRVLSRQLSCVVRDPDDDDDDDPPDDCSLVVSLVVNCVPPNPVCSVVRPDDDDCDPDHPDDLLQQLVVVVVVVHDPVVSLQVSLVVVLVVVCVVCPVVRSVVPPCVSVVSSVVSSVLPDPPPHADNSHRDDD